Protein AF-A0A444X3Y5-F1 (afdb_monomer)

Structure (mmCIF, N/CA/C/O backbone):
data_AF-A0A444X3Y5-F1
#
_entry.id   AF-A0A444X3Y5-F1
#
loop_
_atom_site.group_PDB
_atom_site.id
_atom_site.type_symbol
_atom_site.label_atom_id
_atom_site.label_alt_id
_atom_site.label_comp_id
_atom_site.label_asym_id
_atom_site.label_entity_id
_atom_site.label_seq_id
_atom_site.pdbx_PDB_ins_code
_atom_site.Cartn_x
_atom_site.Cartn_y
_atom_site.Cartn_z
_atom_site.occupancy
_atom_site.B_iso_or_equiv
_atom_site.auth_seq_id
_atom_site.auth_comp_id
_atom_site.auth_asym_id
_atom_site.auth_atom_id
_atom_site.pdbx_PDB_model_num
ATOM 1 N N . MET A 1 1 ? -13.997 6.143 19.108 1.00 57.97 1 MET A N 1
ATOM 2 C CA . MET A 1 1 ? -15.342 5.630 19.484 1.00 57.97 1 MET A CA 1
ATOM 3 C C . MET A 1 1 ? -16.258 6.824 19.796 1.00 57.97 1 MET A C 1
ATOM 5 O O . MET A 1 1 ? -15.722 7.850 20.175 1.00 57.97 1 MET A O 1
ATOM 9 N N . PHE A 1 2 ? -17.589 6.765 19.622 1.00 47.97 2 PHE A N 1
ATOM 10 C CA . PHE A 1 2 ? -18.488 7.881 20.003 1.00 47.97 2 PHE A CA 1
ATOM 11 C C . PHE A 1 2 ? -19.449 7.438 21.110 1.00 47.97 2 PHE A C 1
ATOM 13 O O . PHE A 1 2 ? -20.223 6.502 20.913 1.00 47.97 2 PHE A O 1
ATOM 20 N N . ILE A 1 3 ? -19.387 8.101 22.267 1.00 56.41 3 ILE A N 1
ATOM 21 C CA . ILE A 1 3 ? -20.275 7.846 23.404 1.00 56.41 3 ILE A CA 1
ATOM 22 C C . ILE A 1 3 ? -21.380 8.900 23.382 1.00 56.41 3 ILE A C 1
ATOM 24 O O . ILE A 1 3 ? -21.115 10.090 23.527 1.00 56.41 3 ILE A O 1
ATOM 28 N N . ALA A 1 4 ? -22.622 8.456 23.192 1.00 53.09 4 ALA A N 1
ATOM 29 C CA . ALA A 1 4 ? -23.794 9.320 23.215 1.00 53.09 4 ALA A CA 1
ATOM 30 C C . ALA A 1 4 ? -24.654 8.999 24.440 1.00 53.09 4 ALA A C 1
ATOM 32 O O . ALA A 1 4 ? -25.247 7.920 24.535 1.00 53.09 4 ALA A O 1
ATOM 33 N N . THR A 1 5 ? -24.763 9.943 25.370 1.00 56.09 5 THR A N 1
ATOM 34 C CA . THR A 1 5 ? -25.729 9.865 26.467 1.00 56.09 5 THR A CA 1
ATOM 35 C C . THR A 1 5 ? -27.124 10.207 25.937 1.00 56.09 5 THR A C 1
ATOM 37 O O . THR A 1 5 ? -27.347 11.230 25.289 1.00 56.09 5 THR A O 1
ATOM 40 N N . ARG A 1 6 ? -28.110 9.327 26.175 1.00 52.22 6 ARG A N 1
ATOM 41 C CA . ARG A 1 6 ? -29.511 9.620 25.832 1.00 52.22 6 ARG A CA 1
ATOM 42 C C . ARG A 1 6 ? -30.018 10.706 26.771 1.00 52.22 6 ARG A C 1
ATOM 44 O O . ARG A 1 6 ? -30.311 10.426 27.931 1.00 52.22 6 ARG A O 1
ATOM 51 N N . THR A 1 7 ? -30.218 11.913 26.258 1.00 57.09 7 THR A N 1
ATOM 52 C CA . THR A 1 7 ? -31.024 12.904 26.968 1.00 57.09 7 THR A CA 1
ATOM 53 C C . THR A 1 7 ? -32.469 12.400 26.996 1.00 57.09 7 THR A C 1
ATOM 55 O O . THR A 1 7 ? -33.077 12.032 25.985 1.00 57.09 7 THR A O 1
ATOM 58 N N . SER A 1 8 ? -33.010 12.239 28.197 1.00 56.38 8 SER A N 1
ATOM 59 C CA . SER A 1 8 ? -34.371 11.749 28.384 1.00 56.38 8 SER A CA 1
ATOM 60 C C . SER A 1 8 ? -35.375 12.768 27.815 1.00 56.38 8 SER A C 1
ATOM 62 O O . SER A 1 8 ? -35.235 13.970 28.019 1.00 56.38 8 SER A O 1
ATOM 64 N N . ARG A 1 9 ? -36.434 12.299 27.129 1.00 59.66 9 ARG A N 1
ATOM 65 C CA . ARG A 1 9 ? -37.494 13.163 26.551 1.00 59.66 9 ARG A CA 1
ATOM 66 C C . ARG A 1 9 ? -38.199 14.019 27.616 1.00 59.66 9 ARG A C 1
ATOM 68 O O . ARG A 1 9 ? -38.721 15.086 27.311 1.00 59.66 9 ARG A O 1
ATOM 75 N N . LYS A 1 10 ? -38.208 13.554 28.871 1.00 63.06 10 LYS A N 1
ATOM 76 C CA . LYS A 1 10 ? -38.477 14.388 30.047 1.00 63.06 10 LYS A CA 1
ATOM 77 C C . LYS A 1 10 ? -37.139 14.971 30.481 1.00 63.06 10 LYS A C 1
ATOM 79 O O . LYS A 1 10 ? -36.276 14.170 30.811 1.00 63.06 10 LYS A O 1
ATOM 84 N N . ARG A 1 11 ? -36.975 16.298 30.470 1.00 58.62 11 ARG A N 1
ATOM 85 C CA . ARG A 1 11 ? -35.777 17.044 30.910 1.00 58.62 11 ARG A CA 1
ATOM 86 C C . ARG A 1 11 ? -35.293 16.604 32.304 1.00 58.62 11 ARG A C 1
ATOM 88 O O . ARG A 1 11 ? -35.578 17.259 33.297 1.00 58.62 11 ARG A O 1
ATOM 95 N N . LYS A 1 12 ? -34.639 15.455 32.385 1.00 65.62 12 LYS A N 1
ATOM 96 C CA . LYS A 1 12 ? -33.879 15.009 33.538 1.00 65.62 12 LYS A CA 1
ATOM 97 C C . LYS A 1 12 ? -32.450 15.366 33.201 1.00 65.62 12 LYS A C 1
ATOM 99 O O . LYS A 1 12 ? -31.976 14.989 32.127 1.00 65.62 12 LYS A O 1
ATOM 104 N N . GLU A 1 13 ? -31.859 16.161 34.074 1.00 66.19 13 GLU A N 1
ATOM 105 C CA . GLU A 1 13 ? -30.441 16.473 34.042 1.00 66.19 13 GLU A CA 1
ATOM 106 C C . GLU A 1 13 ? -29.662 15.156 34.009 1.00 66.19 13 GLU A C 1
ATOM 108 O O . GLU A 1 13 ? -30.068 14.167 34.633 1.00 66.19 13 GLU A O 1
ATOM 113 N N . VAL A 1 14 ? -28.646 15.104 33.150 1.00 66.81 14 VAL A N 1
ATOM 114 C CA . VAL A 1 14 ? -27.738 13.961 33.116 1.00 66.81 14 VAL A CA 1
ATOM 115 C C . VAL A 1 14 ? -26.979 13.987 34.434 1.00 66.81 14 VAL A C 1
ATOM 117 O O . VAL A 1 14 ? -26.601 15.050 34.907 1.00 66.81 14 VAL A O 1
ATOM 120 N N . ASP A 1 15 ? -26.831 12.820 35.041 1.00 71.75 15 ASP A N 1
ATOM 121 C CA . ASP A 1 15 ? -26.081 12.666 36.277 1.00 71.75 15 ASP A CA 1
AT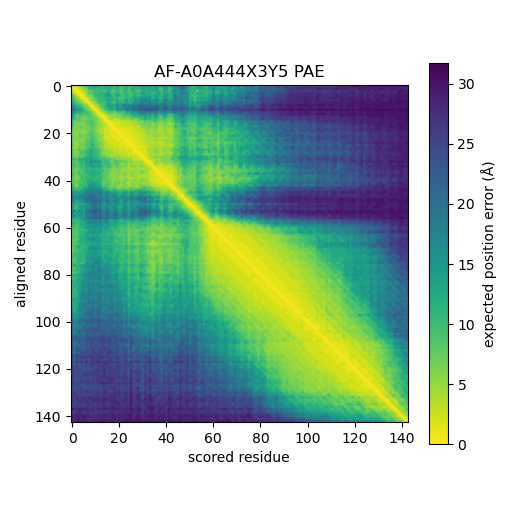OM 122 C C . ASP A 1 15 ? -24.628 13.145 36.086 1.00 71.75 15 ASP A C 1
ATOM 124 O O . ASP A 1 15 ? -23.970 12.751 35.119 1.00 71.75 15 ASP A O 1
ATOM 128 N N . GLU A 1 16 ? -24.154 14.024 36.975 1.00 76.19 16 GLU A N 1
ATOM 129 C CA . GLU A 1 16 ? -22.845 14.687 36.863 1.00 76.19 16 GLU A CA 1
ATOM 130 C C . GLU A 1 16 ? -21.691 13.673 36.850 1.00 76.19 16 GLU A C 1
ATOM 132 O O . GLU A 1 16 ? -20.738 13.838 36.085 1.00 76.19 16 GLU A O 1
ATOM 137 N N . GLU A 1 17 ? -21.802 12.582 37.620 1.00 72.06 17 GLU A N 1
ATOM 138 C CA . GLU A 1 17 ? -20.822 11.482 37.636 1.00 72.06 17 GLU A CA 1
ATOM 139 C C . GLU A 1 17 ? -20.770 10.763 36.280 1.00 72.06 17 GLU A C 1
ATOM 141 O O . GLU A 1 17 ? -19.709 10.403 35.769 1.00 72.06 17 GLU A O 1
ATOM 146 N N . THR A 1 18 ? -21.929 10.585 35.646 1.00 70.31 18 THR A N 1
ATOM 147 C CA . THR A 1 18 ? -22.014 9.987 34.310 1.00 70.31 18 THR A CA 1
ATOM 148 C C . THR A 1 18 ? -21.423 10.909 33.243 1.00 70.31 18 THR A C 1
ATOM 150 O O . THR A 1 18 ? -20.828 10.432 32.279 1.00 70.31 18 THR A O 1
ATOM 153 N N . GLN A 1 19 ? -21.591 12.224 33.384 1.00 75.31 19 GLN A N 1
ATOM 154 C CA . GLN A 1 19 ? -21.065 13.193 32.426 1.00 75.31 19 GLN A CA 1
ATOM 155 C C . GLN A 1 19 ? -19.539 13.325 32.526 1.00 75.31 19 GLN A C 1
ATOM 157 O O . GLN A 1 19 ? -18.861 13.260 31.501 1.00 75.31 19 GLN A O 1
ATOM 162 N N . THR A 1 20 ? -19.005 13.401 33.745 1.00 77.94 20 THR A N 1
ATOM 163 C CA . THR A 1 20 ? -17.554 13.415 34.001 1.00 77.94 20 THR A CA 1
ATOM 164 C C . THR A 1 20 ? -16.872 12.149 33.487 1.00 77.94 20 THR A C 1
ATOM 166 O O . THR A 1 20 ? -15.900 12.248 32.746 1.00 77.94 20 THR A O 1
ATOM 169 N N . ALA A 1 21 ? -17.441 10.962 33.725 1.00 74.38 21 ALA A N 1
ATOM 170 C CA . ALA A 1 21 ? -16.881 9.713 33.199 1.00 74.38 21 ALA A CA 1
ATOM 171 C C . ALA A 1 21 ? -16.817 9.661 31.656 1.00 74.38 21 ALA A C 1
ATOM 173 O O . ALA A 1 21 ? -15.936 9.014 31.088 1.00 74.38 21 ALA A O 1
ATOM 174 N N . VAL A 1 22 ? -17.745 10.324 30.954 1.00 76.12 22 VAL A N 1
ATOM 175 C CA . VAL A 1 22 ? -17.728 10.408 29.483 1.00 76.12 22 VAL A CA 1
ATOM 176 C C . VAL A 1 22 ? -16.667 11.390 28.990 1.00 76.12 22 VAL A C 1
ATOM 178 O O . VAL A 1 22 ? -16.000 11.102 27.995 1.00 76.12 22 VAL A O 1
ATOM 181 N N . GLU A 1 23 ? -16.514 12.531 29.661 1.00 80.56 23 GLU A N 1
ATOM 182 C CA . GLU A 1 23 ? -15.486 13.528 29.344 1.00 80.56 23 GLU A CA 1
ATOM 183 C C . GLU A 1 23 ? -14.077 12.959 29.573 1.00 80.56 23 GLU A C 1
ATOM 185 O O . GLU A 1 23 ? -13.237 13.034 28.673 1.00 80.56 23 GLU A O 1
ATOM 190 N N . ASP A 1 24 ? -13.859 12.278 30.700 1.00 80.62 24 ASP A N 1
ATOM 191 C CA . ASP A 1 24 ? -12.596 11.606 31.022 1.00 80.62 24 ASP A CA 1
ATOM 192 C C . ASP A 1 24 ? -12.258 10.521 29.988 1.00 80.62 24 ASP A C 1
ATOM 194 O O . ASP A 1 24 ? -11.134 10.459 29.486 1.00 80.62 24 ASP A O 1
ATOM 198 N N . PHE A 1 25 ? -13.245 9.717 29.573 1.00 78.00 25 PHE A N 1
ATOM 199 C CA . PHE A 1 25 ? -13.048 8.699 28.536 1.00 78.00 25 PHE A CA 1
ATOM 200 C C . PHE A 1 25 ? -12.588 9.308 27.200 1.00 78.00 25 PHE A C 1
ATOM 202 O O . PHE A 1 25 ? -11.701 8.775 26.528 1.00 78.00 25 PHE A O 1
ATOM 209 N N . GLN A 1 26 ? -13.197 10.424 26.786 1.00 78.81 26 GLN A N 1
ATOM 210 C CA . GLN A 1 26 ? -12.829 11.117 25.548 1.00 78.81 26 GLN A CA 1
ATOM 211 C C . GLN A 1 26 ? -11.431 11.734 25.636 1.00 78.81 26 GLN A C 1
ATOM 213 O O . GLN A 1 26 ? -10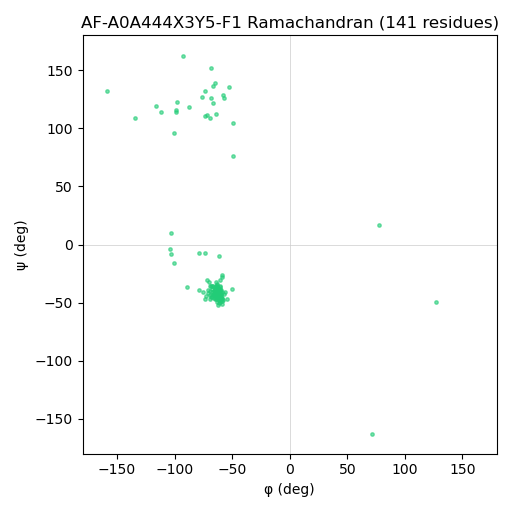.682 11.690 24.657 1.00 78.81 26 GLN A O 1
ATOM 218 N N . HIS A 1 27 ? -11.066 12.273 26.800 1.00 81.50 27 HIS A N 1
ATOM 219 C CA . HIS A 1 27 ? -9.739 12.821 27.047 1.00 81.50 27 HIS A CA 1
ATOM 220 C C . HIS A 1 27 ? -8.652 11.738 26.962 1.00 81.50 27 HIS A C 1
ATOM 222 O O . HIS A 1 27 ? -7.664 11.916 26.251 1.00 81.50 27 HIS A O 1
ATOM 228 N N . CYS A 1 28 ? -8.857 10.584 27.597 1.00 76.81 28 CYS A N 1
ATOM 229 C CA . CYS A 1 28 ? -7.934 9.450 27.524 1.00 76.81 28 CYS A CA 1
ATOM 230 C C . CYS A 1 28 ? -7.785 8.895 26.093 1.00 76.81 28 CYS A C 1
ATOM 232 O O . CYS A 1 28 ? -6.674 8.601 25.650 1.00 76.81 28 CYS A O 1
ATOM 234 N N . GLN A 1 29 ? -8.876 8.836 25.316 1.00 72.75 29 GLN A N 1
ATOM 235 C CA . GLN A 1 29 ? -8.813 8.460 23.896 1.00 72.75 29 GLN A CA 1
ATOM 236 C C . GLN A 1 29 ? -7.993 9.468 23.070 1.00 72.75 29 GLN A C 1
ATOM 238 O O . GLN A 1 29 ? -7.262 9.070 22.163 1.00 72.75 29 GLN A O 1
ATOM 243 N N . ALA A 1 30 ? -8.080 10.764 23.382 1.00 75.00 30 ALA A N 1
ATOM 244 C CA . ALA A 1 30 ? -7.269 11.797 22.737 1.00 75.00 30 ALA A CA 1
ATOM 245 C C . ALA A 1 30 ? -5.789 11.746 23.161 1.00 75.00 30 ALA A C 1
ATOM 247 O O . ALA A 1 30 ? -4.914 12.066 22.356 1.00 75.00 30 ALA A O 1
ATOM 248 N N . ALA A 1 31 ? -5.505 11.311 24.390 1.00 77.38 31 ALA A N 1
ATOM 249 C CA . ALA A 1 31 ? -4.153 11.111 24.914 1.00 77.38 31 ALA A CA 1
ATOM 250 C C . ALA A 1 31 ? -3.448 9.864 24.342 1.00 77.38 31 ALA A C 1
ATOM 252 O O . ALA A 1 31 ? -2.251 9.683 24.562 1.00 77.38 31 ALA A O 1
ATOM 253 N N . GLY A 1 32 ? -4.159 9.025 23.579 1.00 72.06 32 GLY A N 1
ATOM 254 C CA . GLY A 1 32 ? -3.613 7.803 22.986 1.00 72.06 32 GLY A CA 1
ATOM 255 C C . GLY A 1 32 ? -3.471 6.647 23.978 1.00 72.06 32 GLY A C 1
ATOM 256 O O . GLY A 1 32 ? -2.747 5.692 23.698 1.00 72.06 32 GLY A O 1
ATOM 257 N N . GLU A 1 33 ? -4.144 6.727 25.126 1.00 75.62 33 GLU A N 1
ATOM 258 C CA . GLU A 1 33 ? -4.209 5.636 26.096 1.00 75.62 33 GLU A CA 1
ATOM 259 C C . GLU A 1 33 ? -5.023 4.462 25.532 1.00 75.62 33 GLU A C 1
ATOM 261 O O . GLU A 1 33 ? -5.902 4.636 24.680 1.00 75.62 33 GLU A O 1
ATOM 266 N N . THR A 1 34 ? -4.720 3.237 25.977 1.00 75.12 34 THR A N 1
ATOM 267 C CA . THR A 1 34 ? -5.401 2.053 25.446 1.00 75.12 34 THR A CA 1
ATOM 268 C C . THR A 1 34 ? -6.865 2.040 25.885 1.00 75.12 34 THR A C 1
ATOM 270 O O . THR A 1 34 ? -7.185 2.120 27.071 1.00 75.12 34 THR A O 1
ATOM 273 N N . GLU A 1 35 ? -7.780 1.933 24.916 1.00 74.06 35 GLU A N 1
ATOM 274 C CA . GLU A 1 35 ? -9.221 2.047 25.180 1.00 74.06 35 GLU A CA 1
ATOM 275 C C . GLU A 1 35 ? -9.720 0.995 26.187 1.00 74.06 35 GLU A C 1
ATOM 277 O O . GLU A 1 35 ? -10.673 1.259 26.912 1.00 74.06 35 GLU A O 1
ATOM 282 N N . GLU A 1 36 ? -9.067 -0.172 26.272 1.00 73.19 36 GLU A N 1
ATOM 283 C CA . GLU A 1 36 ? -9.386 -1.213 27.258 1.00 73.19 36 GLU A CA 1
ATOM 284 C C . GLU A 1 36 ? -9.035 -0.816 28.696 1.00 73.19 36 GLU A C 1
ATOM 286 O O . GLU A 1 36 ? -9.858 -1.019 29.588 1.00 73.19 36 GLU A O 1
ATOM 291 N N . GLU A 1 37 ? -7.841 -0.268 28.941 1.00 76.25 37 GLU A N 1
ATOM 292 C CA . GLU A 1 37 ? -7.409 0.125 30.291 1.00 76.25 37 GLU A CA 1
ATOM 293 C C . GLU A 1 37 ? -8.243 1.293 30.808 1.00 76.25 37 GLU A C 1
ATOM 295 O O . GLU A 1 37 ? -8.688 1.285 31.954 1.00 76.25 37 GLU A O 1
ATOM 300 N N . VAL A 1 38 ? -8.528 2.256 29.933 1.00 77.25 38 VAL A N 1
ATOM 301 C CA . VAL A 1 38 ? -9.379 3.416 30.221 1.00 77.25 38 VAL A CA 1
ATOM 302 C C . VAL A 1 38 ? -10.810 2.971 30.525 1.00 77.25 38 VAL A C 1
ATOM 304 O O . VAL A 1 38 ? -11.430 3.439 31.480 1.00 77.25 38 VAL A O 1
ATOM 307 N N . PHE A 1 39 ? -11.338 2.026 29.742 1.00 73.44 39 PHE A N 1
ATOM 308 C CA . PHE A 1 39 ? -12.664 1.463 29.970 1.00 73.44 39 PHE A CA 1
ATOM 309 C C . PHE A 1 39 ? -12.740 0.710 31.304 1.00 73.44 39 PHE A C 1
ATOM 311 O O . PHE A 1 39 ? -13.688 0.898 32.065 1.00 73.44 39 PHE A O 1
ATOM 318 N N . GLU A 1 40 ? -11.735 -0.105 31.623 1.00 75.75 40 GLU A N 1
ATOM 319 C CA . GLU A 1 40 ? -11.676 -0.855 32.879 1.00 75.75 40 GLU A CA 1
ATOM 320 C C . GLU A 1 40 ? -11.438 0.061 34.094 1.00 75.75 40 GLU A C 1
ATOM 322 O O . GLU A 1 40 ? -11.986 -0.200 35.164 1.00 75.75 40 GLU A O 1
ATOM 327 N N . ALA A 1 41 ? -10.706 1.167 33.945 1.00 76.94 41 ALA A N 1
ATOM 328 C CA . ALA A 1 41 ? -10.520 2.166 34.998 1.00 76.94 41 ALA A CA 1
ATOM 329 C C . ALA A 1 41 ? -11.810 2.947 35.303 1.00 76.94 41 ALA A C 1
ATOM 331 O O . ALA A 1 41 ? -12.152 3.133 36.472 1.00 76.94 41 ALA A O 1
ATOM 332 N N . LEU A 1 42 ? -12.548 3.368 34.270 1.00 73.25 42 LEU A N 1
ATOM 333 C CA . LEU A 1 42 ? -13.761 4.182 34.421 1.00 73.25 42 LEU A CA 1
ATOM 334 C C . LEU A 1 42 ? -14.989 3.360 34.821 1.00 73.25 42 LEU A C 1
ATOM 336 O O . LEU A 1 42 ? -15.797 3.795 35.642 1.00 73.25 42 LEU A O 1
ATOM 340 N N . PHE A 1 43 ? -15.141 2.158 34.264 1.00 69.50 43 PHE A N 1
ATOM 341 C CA . PHE A 1 43 ? -16.316 1.314 34.502 1.00 69.50 43 PHE A CA 1
ATOM 342 C C . PHE A 1 43 ? -16.053 0.159 35.477 1.00 69.50 43 PHE A C 1
ATOM 344 O O . PHE A 1 43 ? -17.004 -0.490 35.932 1.00 69.50 43 PHE A O 1
ATOM 351 N N . GLY A 1 44 ? -14.793 -0.068 35.859 1.00 72.81 44 GLY A N 1
ATOM 352 C CA . GLY A 1 44 ? -14.371 -1.228 36.636 1.00 72.81 44 GLY A CA 1
ATOM 353 C C . GLY A 1 44 ? -14.406 -2.514 35.806 1.00 72.81 44 GLY A C 1
ATOM 354 O O . GLY A 1 44 ? -14.515 -2.501 34.580 1.00 72.81 44 GLY A O 1
ATOM 355 N N . LYS A 1 45 ? -14.390 -3.665 36.492 1.00 69.19 45 LYS A N 1
ATOM 356 C CA . LYS A 1 45 ? -14.714 -4.948 35.849 1.00 69.19 45 LYS A CA 1
ATOM 357 C C . LYS A 1 45 ? -16.110 -4.856 35.236 1.00 69.19 45 LYS A C 1
ATOM 359 O O . LYS A 1 45 ? -17.058 -4.532 35.950 1.00 69.19 45 LYS A O 1
ATOM 364 N N . GLU A 1 46 ? -16.218 -5.169 33.948 1.00 59.22 46 GLU A N 1
ATOM 365 C CA . GLU A 1 46 ? -17.451 -5.086 33.163 1.00 59.22 46 GLU A CA 1
ATOM 366 C C . GLU A 1 46 ? -18.619 -5.784 33.892 1.00 59.22 46 GLU A C 1
ATOM 368 O O . GLU A 1 46 ? -18.694 -7.010 33.982 1.00 59.22 46 GLU A O 1
ATOM 373 N N . GLN A 1 47 ? -19.520 -4.984 34.473 1.00 59.12 47 GLN A N 1
ATOM 374 C CA . GLN A 1 47 ? -20.736 -5.451 35.137 1.00 59.12 47 GLN A CA 1
ATOM 375 C C . GLN A 1 47 ? -21.902 -5.294 34.150 1.00 59.12 47 GLN A C 1
ATOM 377 O O . GLN A 1 47 ? -22.284 -4.156 33.857 1.00 59.12 47 GLN A O 1
ATOM 382 N N . PRO A 1 48 ? -22.534 -6.388 33.679 1.00 55.97 48 PRO A N 1
ATOM 383 C CA . PRO A 1 48 ? -23.543 -6.346 32.611 1.00 55.97 48 PRO A CA 1
ATOM 384 C C . PRO A 1 48 ? -24.800 -5.517 32.944 1.00 55.97 48 PRO A C 1
ATOM 386 O O . PRO A 1 48 ? -25.626 -5.257 32.068 1.00 55.97 48 PRO A O 1
ATOM 389 N N . GLY A 1 49 ? -24.965 -5.092 34.202 1.00 51.75 49 GLY A N 1
ATOM 390 C CA . GLY A 1 49 ? -26.082 -4.269 34.664 1.00 51.75 49 GLY A CA 1
ATOM 391 C C . GLY A 1 49 ? -25.797 -2.772 34.831 1.00 51.75 49 GLY A C 1
ATOM 392 O O . GLY A 1 49 ? -26.760 -2.016 34.945 1.00 51.75 49 GLY A O 1
ATOM 393 N N . ARG A 1 50 ? -24.531 -2.321 34.869 1.00 55.72 50 ARG A N 1
ATOM 394 C CA . ARG A 1 50 ? -24.211 -0.948 35.316 1.00 55.72 50 ARG A CA 1
ATOM 395 C C . ARG A 1 50 ? -24.216 0.080 34.186 1.00 55.72 50 ARG A C 1
ATOM 397 O O . ARG A 1 50 ? -24.687 1.192 34.396 1.00 55.72 50 ARG A O 1
ATOM 404 N N . VAL A 1 51 ? -23.771 -0.291 32.985 1.00 52.97 51 VAL A N 1
ATOM 405 C CA . VAL A 1 51 ? -23.734 0.620 31.832 1.00 52.97 51 VAL A CA 1
ATOM 406 C C . VAL A 1 51 ? -24.286 -0.080 30.598 1.00 52.97 51 VAL A C 1
ATOM 408 O O . VAL A 1 51 ? -23.676 -0.980 30.032 1.00 52.97 51 VAL A O 1
ATOM 411 N N . ARG A 1 52 ? -25.481 0.338 30.172 1.00 54.28 52 ARG A N 1
ATOM 412 C CA . ARG A 1 52 ? -26.090 -0.077 28.904 1.00 54.28 52 ARG A CA 1
ATOM 413 C C . ARG A 1 52 ? -25.886 1.026 27.870 1.00 54.28 52 ARG A C 1
ATOM 415 O O . ARG A 1 52 ? -26.681 1.962 27.796 1.00 54.28 52 ARG A O 1
ATOM 422 N N . LEU A 1 53 ? -24.842 0.894 27.057 1.00 57.75 53 LEU A N 1
ATOM 423 C CA . LEU A 1 53 ? -24.682 1.681 25.834 1.00 57.75 53 LEU A CA 1
ATOM 424 C C . LEU A 1 53 ? -25.715 1.171 24.812 1.00 57.75 53 LEU A C 1
ATOM 426 O O . LEU A 1 53 ? -25.672 0.018 24.384 1.00 57.75 53 LEU A O 1
ATOM 430 N N . TYR A 1 54 ? -26.723 1.982 24.486 1.00 51.88 54 TYR A N 1
ATOM 431 C CA . TYR A 1 54 ? -27.792 1.569 23.568 1.00 51.88 54 TYR A CA 1
ATOM 432 C C . TYR A 1 54 ? -27.286 1.527 22.115 1.00 51.88 54 TYR A C 1
ATOM 434 O O . TYR A 1 54 ? -26.700 2.493 21.638 1.00 51.88 54 TYR A O 1
ATOM 442 N N . GLY A 1 55 ? -27.576 0.431 21.400 1.00 60.19 55 GLY A N 1
ATOM 443 C CA . GLY A 1 55 ? -27.278 0.245 19.969 1.00 60.19 55 GLY A CA 1
ATOM 444 C C . GLY A 1 55 ? -26.503 -1.046 19.688 1.00 60.19 55 GLY A C 1
ATOM 445 O O . GLY A 1 55 ? -26.944 -1.845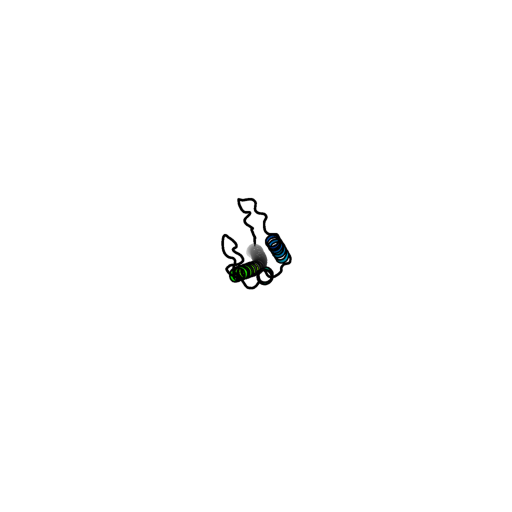 18.867 1.00 60.19 55 GLY A O 1
ATOM 446 N N . ARG A 1 56 ? -25.420 -1.277 20.441 1.00 56.50 56 ARG A N 1
ATOM 447 C CA . ARG A 1 56 ? -24.655 -2.527 20.629 1.00 56.50 56 ARG A CA 1
ATOM 448 C C . ARG A 1 56 ? -23.893 -2.374 21.952 1.00 56.50 56 ARG A C 1
ATOM 450 O O . ARG A 1 56 ? -23.296 -1.325 22.172 1.00 56.50 56 ARG A O 1
ATOM 457 N N . SER A 1 57 ? -23.938 -3.368 22.837 1.00 60.00 57 SER A N 1
ATOM 458 C CA . SER A 1 57 ? -23.068 -3.390 24.018 1.00 60.00 57 SER A CA 1
ATOM 459 C C . SER A 1 57 ? -21.625 -3.496 23.534 1.00 60.00 57 SER A C 1
ATOM 461 O O . SER A 1 57 ? -21.286 -4.517 22.945 1.00 60.00 57 SER A O 1
ATOM 463 N N . MET A 1 58 ? -20.821 -2.449 23.726 1.00 63.28 58 MET A N 1
ATOM 464 C CA . MET A 1 58 ? -19.378 -2.526 23.497 1.00 63.28 58 MET A CA 1
ATOM 465 C C . MET A 1 58 ? -18.783 -3.323 24.649 1.00 63.28 58 MET A C 1
ATOM 467 O O . MET A 1 58 ? -18.816 -2.880 25.795 1.00 63.28 58 MET A O 1
ATOM 471 N N . THR A 1 59 ? -18.319 -4.518 24.329 1.00 69.75 59 THR A N 1
ATOM 472 C CA . THR A 1 59 ? -17.622 -5.415 25.248 1.00 69.75 59 THR A CA 1
ATOM 473 C C . THR A 1 59 ? -16.120 -5.181 25.150 1.00 69.75 59 THR A C 1
ATOM 475 O O . THR A 1 59 ? -15.636 -4.660 24.139 1.00 69.75 59 THR A O 1
ATOM 478 N N . LYS A 1 60 ? -15.344 -5.629 26.143 1.00 73.06 60 LYS A N 1
ATOM 479 C CA . LYS A 1 60 ? -13.869 -5.612 26.052 1.00 73.06 60 LYS A CA 1
ATOM 480 C C . LYS A 1 60 ? -13.357 -6.235 24.740 1.00 73.06 60 LYS A C 1
ATOM 482 O O . LYS A 1 60 ? -12.460 -5.704 24.095 1.00 73.06 60 LYS A O 1
ATOM 487 N N . THR A 1 61 ? -14.006 -7.303 24.272 1.00 76.19 61 THR A N 1
ATOM 488 C CA . THR A 1 61 ? -13.674 -7.945 22.991 1.00 76.19 61 THR A CA 1
ATOM 489 C C . THR A 1 61 ? -13.895 -7.054 21.770 1.00 76.19 61 THR A C 1
ATOM 491 O O . THR A 1 61 ? -13.139 -7.163 20.810 1.00 76.19 61 THR A O 1
ATOM 494 N N . ASP A 1 62 ? -14.879 -6.154 21.788 1.00 77.50 62 ASP A N 1
ATOM 495 C CA . ASP A 1 62 ? -15.103 -5.225 20.675 1.00 77.50 62 ASP A CA 1
ATOM 496 C C . ASP A 1 62 ? -13.976 -4.191 20.578 1.00 77.50 62 ASP A C 1
ATOM 498 O O . ASP A 1 62 ? -13.507 -3.897 19.478 1.00 77.50 62 ASP A O 1
ATOM 502 N N . LEU A 1 63 ? -13.489 -3.692 21.721 1.00 77.69 63 LEU A N 1
ATOM 503 C CA . LEU A 1 63 ? -12.338 -2.783 21.780 1.00 77.69 63 LEU A CA 1
ATOM 504 C C . LEU A 1 63 ? -11.078 -3.460 21.231 1.00 77.69 63 LEU A C 1
ATOM 506 O O . LEU A 1 63 ? -10.388 -2.893 20.380 1.00 77.69 63 LEU A O 1
ATOM 510 N N . LYS A 1 64 ? -10.837 -4.713 21.630 1.00 83.06 64 LYS A N 1
ATOM 511 C CA . LYS A 1 64 ? -9.735 -5.519 21.099 1.00 83.06 64 LYS A CA 1
ATOM 512 C C . LYS A 1 64 ? -9.823 -5.709 19.585 1.00 83.06 64 LYS A C 1
ATOM 514 O O . LYS A 1 64 ? -8.841 -5.484 18.883 1.00 83.06 64 LYS A O 1
ATOM 519 N N . ASN A 1 65 ? -11.006 -6.051 19.072 1.00 85.69 65 ASN A N 1
ATOM 520 C CA . ASN A 1 65 ? -11.235 -6.207 17.634 1.00 85.69 65 ASN A CA 1
ATOM 521 C C . ASN A 1 65 ? -10.970 -4.895 16.878 1.00 85.69 65 ASN A C 1
ATOM 523 O O . ASN A 1 65 ? -10.415 -4.906 15.782 1.00 85.69 65 ASN A O 1
ATOM 527 N N . HIS A 1 66 ? -11.350 -3.747 17.444 1.00 83.69 66 HIS A N 1
ATOM 528 C CA . HIS A 1 66 ? -11.073 -2.445 16.839 1.00 83.69 66 HIS A CA 1
ATOM 529 C C . HIS A 1 66 ? -9.578 -2.118 16.786 1.00 83.69 66 HIS A C 1
ATOM 531 O O . HI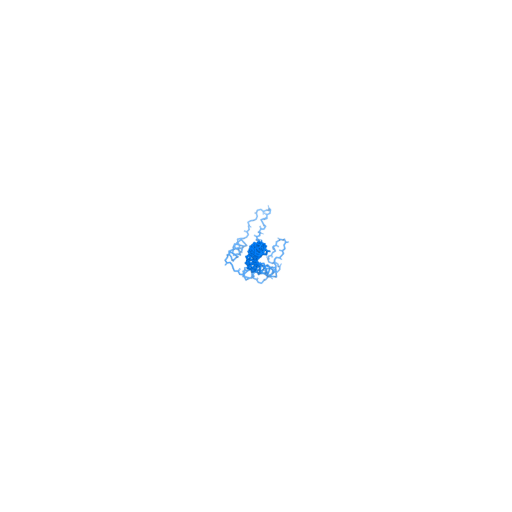S A 1 66 ? -9.114 -1.614 15.759 1.00 83.69 66 HIS A O 1
ATOM 537 N N . ALA A 1 67 ? -8.832 -2.423 17.850 1.00 85.56 67 ALA A N 1
ATOM 538 C CA . ALA A 1 67 ? -7.380 -2.272 17.873 1.00 85.56 67 ALA A CA 1
ATOM 539 C C . ALA A 1 67 ? -6.711 -3.159 16.809 1.00 85.56 67 ALA A C 1
ATOM 541 O O . ALA A 1 67 ? -5.937 -2.655 15.995 1.00 85.56 67 ALA A O 1
ATOM 542 N N . GLU A 1 68 ? -7.098 -4.435 16.733 1.00 89.69 68 GLU A N 1
ATOM 543 C CA . GLU A 1 68 ? -6.591 -5.391 15.740 1.00 89.69 68 GLU A CA 1
ATOM 544 C C . GLU A 1 68 ? -6.897 -4.941 14.300 1.00 89.69 68 GLU A C 1
ATOM 546 O O . GLU A 1 68 ? -6.020 -4.936 13.437 1.00 89.69 68 GLU A O 1
ATOM 551 N N . ILE A 1 69 ? -8.113 -4.449 14.032 1.00 91.50 69 ILE A N 1
ATOM 552 C CA . ILE A 1 69 ? -8.480 -3.888 12.719 1.00 91.50 69 ILE A CA 1
ATOM 553 C C . ILE A 1 69 ? -7.590 -2.694 12.351 1.00 91.50 69 ILE A C 1
ATOM 555 O O . ILE A 1 69 ? -7.244 -2.519 11.179 1.00 91.50 69 ILE A O 1
ATOM 559 N N . ASN A 1 70 ? -7.257 -1.834 13.312 1.00 90.38 70 ASN A N 1
ATOM 560 C CA . ASN A 1 70 ? -6.404 -0.675 13.057 1.00 90.38 70 ASN A CA 1
ATOM 561 C C . ASN A 1 70 ? -4.955 -1.085 12.791 1.00 90.38 70 ASN A C 1
ATOM 563 O O . ASN A 1 70 ? -4.335 -0.527 11.886 1.00 90.38 70 ASN A O 1
ATOM 567 N N . GLU A 1 71 ? -4.446 -2.078 13.514 1.00 93.19 71 GLU A N 1
ATOM 568 C CA . GLU A 1 71 ? -3.125 -2.648 13.268 1.00 93.19 71 GLU A CA 1
ATOM 569 C C . GLU A 1 71 ? -3.038 -3.252 11.862 1.00 93.19 71 GLU A C 1
ATOM 571 O O . GLU A 1 71 ? -2.171 -2.856 11.084 1.00 93.19 71 GLU A O 1
ATOM 576 N N . ILE A 1 72 ? -4.008 -4.089 11.474 1.00 95.81 72 ILE A N 1
ATOM 577 C CA . ILE A 1 72 ? -4.089 -4.672 10.125 1.00 95.81 72 ILE A CA 1
ATOM 578 C C . ILE A 1 72 ? -4.140 -3.574 9.053 1.00 95.81 72 ILE A C 1
ATOM 580 O O . ILE A 1 72 ? -3.466 -3.658 8.026 1.00 95.81 72 ILE A O 1
ATOM 584 N N . LYS A 1 73 ? -4.917 -2.506 9.273 1.00 95.25 73 LYS A N 1
ATOM 585 C CA . LYS A 1 73 ? -4.975 -1.368 8.341 1.00 95.25 73 LYS A CA 1
ATOM 586 C C . LYS A 1 73 ? -3.636 -0.651 8.210 1.00 95.25 73 LYS A C 1
ATOM 588 O O . LYS A 1 73 ? -3.339 -0.154 7.125 1.00 95.25 73 LYS A O 1
ATOM 593 N N . ASN A 1 74 ? -2.872 -0.537 9.291 1.00 94.00 74 ASN A N 1
ATOM 594 C CA . ASN A 1 74 ? -1.568 0.116 9.270 1.00 94.00 74 ASN A CA 1
ATOM 595 C C . ASN A 1 74 ? -0.530 -0.764 8.570 1.00 94.00 74 ASN A C 1
ATOM 597 O O . ASN A 1 74 ? 0.104 -0.282 7.635 1.00 94.00 74 ASN A O 1
ATOM 601 N N . GLN A 1 75 ? -0.464 -2.054 8.908 1.00 95.81 75 GLN A N 1
ATOM 602 C CA . GLN A 1 75 ? 0.386 -3.031 8.218 1.00 95.81 75 GLN A CA 1
ATOM 603 C C . GLN A 1 75 ? 0.102 -3.042 6.711 1.00 95.81 75 GLN A C 1
ATOM 605 O O . GLN A 1 75 ? 1.013 -2.898 5.902 1.00 95.81 75 GLN A O 1
ATOM 610 N N . HIS A 1 76 ? -1.173 -3.079 6.314 1.00 96.38 76 HIS A N 1
ATOM 611 C CA . HIS A 1 76 ? -1.546 -3.041 4.901 1.00 96.38 76 HIS A CA 1
ATOM 612 C C . HIS A 1 76 ? -1.082 -1.759 4.189 1.00 96.38 76 HIS A C 1
ATOM 614 O O . HIS A 1 76 ? -0.657 -1.805 3.035 1.00 96.38 76 HIS A O 1
ATOM 620 N N . LYS A 1 77 ? -1.147 -0.594 4.850 1.00 96.00 77 LYS A N 1
ATOM 621 C CA . LYS A 1 77 ? -0.637 0.662 4.272 1.00 96.00 77 LYS A CA 1
ATOM 622 C C . LYS A 1 77 ? 0.876 0.616 4.069 1.00 96.00 77 LYS A C 1
ATOM 624 O O . LYS A 1 77 ? 1.350 1.085 3.037 1.00 96.00 77 LYS A O 1
ATOM 629 N N . GLU A 1 78 ? 1.610 0.072 5.034 1.00 96.50 78 GLU A N 1
ATOM 630 C CA . GLU A 1 78 ? 3.066 -0.074 4.964 1.00 96.50 78 GLU A CA 1
ATOM 631 C C . GLU A 1 78 ? 3.478 -1.046 3.851 1.00 96.50 78 GLU A C 1
ATOM 633 O O . GLU A 1 78 ? 4.319 -0.707 3.018 1.00 96.50 78 GLU A O 1
ATOM 638 N N . GLU A 1 79 ? 2.821 -2.202 3.750 1.00 96.38 79 GLU A N 1
ATOM 639 C CA . GLU A 1 79 ? 3.053 -3.168 2.669 1.00 96.38 79 GLU A CA 1
ATOM 640 C C . GLU A 1 79 ? 2.768 -2.560 1.291 1.00 96.38 79 GLU A C 1
ATOM 642 O O . GLU A 1 79 ? 3.584 -2.667 0.374 1.00 96.38 79 GLU A O 1
ATOM 647 N N . MET A 1 80 ? 1.639 -1.859 1.139 1.00 96.06 80 MET A N 1
ATOM 648 C CA . MET A 1 80 ? 1.281 -1.192 -0.117 1.00 96.06 80 MET A CA 1
ATOM 649 C C . MET A 1 80 ? 2.274 -0.086 -0.492 1.00 96.06 80 MET A C 1
ATOM 651 O O . MET A 1 80 ? 2.552 0.111 -1.676 1.00 96.06 80 MET A O 1
ATOM 655 N N . SER A 1 81 ? 2.819 0.625 0.497 1.00 96.44 81 SER A N 1
ATOM 656 C CA . SER A 1 81 ? 3.905 1.589 0.301 1.00 96.44 81 SER A CA 1
ATOM 657 C C . SER A 1 81 ? 5.164 0.901 -0.229 1.00 96.44 81 SER A C 1
ATOM 659 O O . SER A 1 81 ? 5.678 1.301 -1.271 1.00 96.44 81 SER A O 1
ATOM 661 N N . SER A 1 82 ? 5.614 -0.167 0.434 1.00 96.62 82 SER A N 1
ATOM 662 C CA . SER A 1 82 ? 6.804 -0.929 0.033 1.00 96.62 82 SER A CA 1
ATOM 663 C C . SER A 1 82 ? 6.677 -1.479 -1.389 1.00 96.62 82 SER A C 1
ATOM 665 O O . SER A 1 82 ? 7.559 -1.282 -2.223 1.00 96.62 82 SER A O 1
ATOM 667 N N . LEU A 1 83 ? 5.539 -2.099 -1.713 1.00 97.06 83 LEU A N 1
ATOM 668 C CA . LEU A 1 83 ? 5.277 -2.641 -3.049 1.00 97.06 83 LEU A CA 1
ATOM 669 C C . LEU A 1 83 ? 5.274 -1.560 -4.133 1.00 97.06 83 LEU A C 1
ATOM 671 O O . LEU A 1 83 ? 5.750 -1.788 -5.246 1.00 97.06 83 LEU A O 1
ATOM 675 N N . LYS A 1 84 ? 4.744 -0.372 -3.827 1.00 97.19 84 LYS A N 1
ATOM 676 C CA . LYS A 1 84 ? 4.748 0.758 -4.759 1.00 97.19 84 LYS A CA 1
ATOM 677 C C . LYS A 1 84 ? 6.170 1.250 -5.040 1.00 97.19 84 LYS A C 1
ATOM 679 O O . LYS A 1 84 ? 6.487 1.545 -6.194 1.00 97.19 84 LYS A O 1
ATOM 684 N N . ASP A 1 85 ? 7.018 1.298 -4.019 1.00 96.62 85 ASP A N 1
ATOM 685 C CA . ASP A 1 85 ? 8.420 1.693 -4.158 1.00 96.62 85 ASP A CA 1
ATOM 686 C C . ASP A 1 85 ? 9.221 0.654 -4.959 1.00 96.62 85 ASP A C 1
ATOM 688 O O . ASP A 1 85 ? 9.965 1.008 -5.883 1.00 96.62 85 ASP A O 1
ATOM 692 N N . GLU A 1 86 ? 9.013 -0.638 -4.688 1.00 96.94 86 GLU A N 1
ATOM 693 C CA . GLU A 1 86 ? 9.612 -1.734 -5.457 1.00 96.94 86 GLU A CA 1
ATOM 694 C C . GLU A 1 86 ? 9.196 -1.697 -6.931 1.00 96.94 86 GLU A C 1
ATOM 696 O O . GLU A 1 86 ? 10.044 -1.828 -7.823 1.00 96.94 86 GLU A O 1
ATOM 701 N N . LEU A 1 87 ? 7.908 -1.468 -7.204 1.00 97.25 87 LEU A N 1
ATOM 702 C CA . LEU A 1 87 ? 7.390 -1.327 -8.562 1.00 97.25 87 LEU A CA 1
ATOM 703 C C . LEU A 1 87 ? 8.059 -0.153 -9.285 1.00 97.25 87 LEU A C 1
ATOM 705 O O . LEU A 1 87 ? 8.549 -0.325 -10.403 1.00 97.25 87 LEU A O 1
ATOM 709 N N . GLY A 1 88 ? 8.168 1.007 -8.631 1.00 96.75 88 GLY A N 1
ATOM 710 C CA . GLY A 1 88 ? 8.855 2.173 -9.187 1.00 96.75 88 GLY A CA 1
AT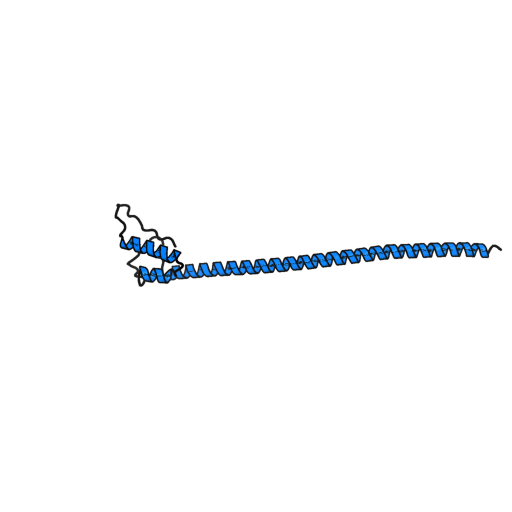OM 711 C C . GLY A 1 88 ? 10.326 1.892 -9.518 1.00 96.75 88 GLY A C 1
ATOM 712 O O . GLY A 1 88 ? 10.824 2.279 -10.581 1.00 96.75 88 GLY A O 1
ATOM 713 N N . HIS A 1 89 ? 11.028 1.153 -8.656 1.00 96.06 89 HIS A N 1
ATOM 714 C CA . HIS A 1 89 ? 12.411 0.751 -8.905 1.00 96.06 89 HIS A CA 1
ATOM 715 C C . HIS A 1 89 ? 12.533 -0.208 -10.100 1.00 96.06 89 HIS A C 1
ATOM 717 O O . HIS A 1 89 ? 13.414 -0.032 -10.952 1.00 96.06 89 HIS A O 1
ATOM 723 N N . MET A 1 90 ? 11.637 -1.193 -10.206 1.00 96.56 90 MET A N 1
ATOM 724 C CA . MET A 1 90 ? 11.601 -2.126 -11.335 1.00 96.56 90 MET A CA 1
ATOM 725 C C . MET A 1 90 ? 11.296 -1.417 -12.658 1.00 96.56 90 MET A C 1
ATOM 727 O O . MET A 1 90 ? 11.981 -1.669 -13.654 1.00 96.56 90 MET A O 1
ATOM 731 N N . GLU A 1 91 ? 10.337 -0.492 -12.677 1.00 95.31 91 GLU A N 1
ATOM 732 C CA . GLU A 1 91 ? 10.014 0.315 -13.858 1.00 95.31 91 GLU A CA 1
ATOM 733 C C . GLU A 1 91 ? 11.208 1.171 -14.297 1.00 95.31 91 GLU A C 1
ATOM 735 O O . GLU A 1 91 ? 11.574 1.173 -15.477 1.00 95.31 91 GLU A O 1
ATOM 740 N N . ALA A 1 92 ? 11.891 1.830 -13.357 1.00 94.88 92 ALA A N 1
ATOM 741 C CA . ALA A 1 92 ? 13.089 2.613 -13.651 1.00 94.88 92 ALA A CA 1
ATOM 742 C C . ALA A 1 92 ? 14.217 1.743 -14.232 1.00 94.88 92 ALA A C 1
ATOM 744 O O . ALA A 1 92 ? 14.885 2.133 -15.198 1.00 94.88 92 ALA A O 1
ATOM 745 N N . GLN A 1 93 ? 14.428 0.538 -13.694 1.00 94.31 93 GLN A N 1
ATOM 746 C CA . GLN A 1 93 ? 15.378 -0.417 -14.267 1.00 94.31 93 GLN A CA 1
ATOM 747 C C . GLN A 1 93 ? 14.967 -0.869 -15.669 1.00 94.31 93 GLN A C 1
ATOM 749 O O . GLN A 1 93 ? 15.815 -0.957 -16.563 1.00 94.31 93 GLN A O 1
ATOM 754 N N . GLN A 1 94 ? 13.680 -1.140 -15.888 1.00 94.69 94 GLN A N 1
ATOM 755 C CA . GLN A 1 94 ? 13.164 -1.537 -17.192 1.00 94.69 94 GLN A CA 1
ATOM 756 C C . GLN A 1 94 ? 13.366 -0.423 -18.224 1.00 94.69 94 GLN A C 1
ATOM 758 O O . GLN A 1 94 ? 13.820 -0.698 -19.337 1.00 94.69 94 GLN A O 1
ATOM 763 N N . GLN A 1 95 ? 13.110 0.834 -17.858 1.00 92.00 95 GLN A N 1
ATOM 764 C CA . GLN A 1 95 ? 13.371 1.984 -18.720 1.00 92.00 95 GLN A CA 1
ATOM 765 C C . GLN A 1 95 ? 14.859 2.138 -19.040 1.00 92.00 95 GLN A C 1
ATOM 767 O O . GLN A 1 95 ? 15.210 2.330 -20.204 1.00 92.00 95 GLN A O 1
ATOM 772 N N . LYS A 1 96 ? 15.754 1.969 -18.057 1.00 94.12 96 LYS A N 1
ATOM 773 C CA . LYS A 1 96 ? 17.209 1.983 -18.293 1.00 94.12 96 LYS A CA 1
ATOM 774 C C . LYS A 1 96 ? 17.631 0.898 -19.286 1.00 94.12 96 LYS A C 1
ATOM 776 O O . LYS A 1 96 ? 18.345 1.199 -20.245 1.00 94.12 96 LYS A O 1
ATOM 781 N N . LYS A 1 97 ? 17.147 -0.338 -19.114 1.00 93.50 97 LYS A N 1
ATOM 782 C CA . LYS A 1 97 ? 17.407 -1.456 -20.041 1.00 93.50 97 LYS A CA 1
ATOM 783 C C . LYS A 1 97 ? 16.872 -1.161 -21.447 1.00 93.50 97 LYS A C 1
ATOM 785 O O . LYS A 1 97 ? 17.575 -1.372 -22.437 1.00 93.50 97 LYS A O 1
ATOM 790 N N . ARG A 1 98 ? 15.658 -0.613 -21.559 1.00 90.00 98 ARG A N 1
ATOM 791 C CA . ARG A 1 98 ? 15.069 -0.180 -22.841 1.00 90.00 98 ARG A CA 1
ATOM 792 C C . ARG A 1 98 ? 15.887 0.929 -23.507 1.00 90.00 98 ARG A C 1
ATOM 794 O O . ARG A 1 98 ? 16.148 0.862 -24.702 1.00 90.00 98 ARG A O 1
ATOM 801 N N . GLY A 1 99 ? 16.363 1.907 -22.740 1.00 92.00 99 GLY A N 1
ATOM 802 C CA . GLY A 1 99 ? 17.225 2.974 -23.246 1.00 92.00 99 GLY A CA 1
ATOM 803 C C . GLY A 1 99 ? 18.570 2.455 -23.761 1.00 92.00 99 GLY A C 1
ATOM 804 O O . GLY A 1 99 ? 19.020 2.854 -24.833 1.00 92.00 99 GLY A O 1
ATOM 805 N N . GLN A 1 100 ? 19.206 1.530 -23.038 1.00 88.06 100 GLN A N 1
ATOM 806 C CA . GLN A 1 100 ? 20.455 0.897 -23.477 1.00 88.06 100 GLN A CA 1
ATOM 807 C C . GLN A 1 100 ? 20.256 0.058 -24.744 1.00 88.06 100 GLN A C 1
ATOM 809 O O . GLN A 1 100 ? 21.007 0.212 -25.703 1.00 88.06 100 GLN A O 1
ATOM 814 N N . THR A 1 101 ? 19.215 -0.776 -24.785 1.00 87.31 101 THR A N 1
ATOM 815 C CA . THR A 1 101 ? 18.898 -1.591 -25.970 1.00 87.31 101 THR A CA 1
ATOM 816 C C . THR A 1 101 ? 18.561 -0.733 -27.189 1.00 87.31 101 THR A C 1
ATOM 818 O O . THR A 1 101 ? 19.020 -1.042 -28.286 1.00 87.31 101 THR A O 1
ATOM 821 N N . ALA A 1 102 ? 17.844 0.382 -27.019 1.00 90.25 102 ALA A N 1
ATOM 822 C CA . ALA A 1 102 ? 17.597 1.338 -28.098 1.00 90.25 102 ALA A CA 1
ATOM 823 C C . ALA A 1 102 ? 18.897 1.971 -28.627 1.00 90.25 102 ALA A C 1
ATOM 825 O O . ALA A 1 102 ? 19.081 2.069 -29.839 1.00 90.25 102 ALA A O 1
ATOM 826 N N . LYS A 1 103 ? 19.831 2.343 -27.739 1.00 87.69 103 LYS A N 1
ATOM 827 C CA . LYS A 1 103 ? 21.150 2.873 -28.129 1.00 87.69 103 LYS A CA 1
ATOM 828 C C . LYS A 1 103 ? 21.986 1.850 -28.899 1.00 87.69 103 LYS A C 1
ATOM 830 O O . LYS A 1 103 ? 22.590 2.214 -29.904 1.00 87.69 103 LYS A O 1
ATOM 835 N N . ILE A 1 104 ? 22.007 0.594 -28.447 1.00 91.62 104 ILE A N 1
ATOM 836 C CA . ILE A 1 104 ? 22.718 -0.498 -29.130 1.00 91.62 104 IL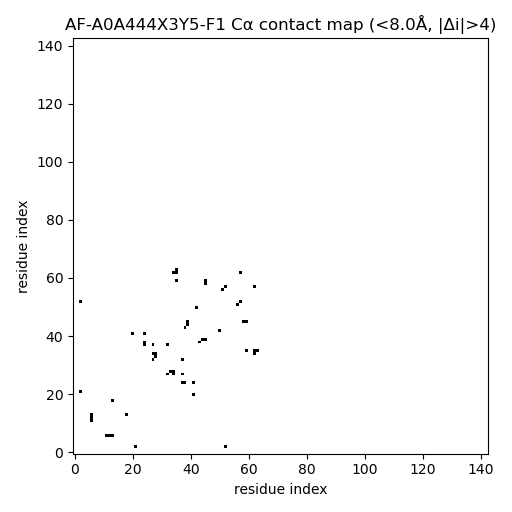E A CA 1
ATOM 837 C C . ILE A 1 104 ? 22.132 -0.704 -30.528 1.00 91.62 104 ILE A C 1
ATOM 839 O O . ILE A 1 104 ? 22.865 -0.610 -31.502 1.00 91.62 104 ILE A O 1
ATOM 843 N N . ARG A 1 105 ? 20.803 -0.830 -30.652 1.00 86.00 105 ARG A N 1
ATOM 844 C CA . ARG A 1 105 ? 20.128 -0.948 -31.958 1.00 86.00 105 ARG A CA 1
ATOM 845 C C . ARG A 1 105 ? 20.436 0.220 -32.894 1.00 86.00 105 ARG A C 1
ATOM 847 O O . ARG A 1 105 ? 20.632 0.016 -34.088 1.00 86.00 105 ARG A O 1
ATOM 854 N N . GLY A 1 106 ? 20.479 1.441 -32.361 1.00 90.06 106 GLY A N 1
ATOM 855 C CA . GLY A 1 106 ? 20.870 2.623 -33.128 1.00 90.06 106 GLY A CA 1
ATOM 856 C C . GLY A 1 106 ? 22.310 2.536 -33.638 1.00 90.06 106 GLY A C 1
ATOM 857 O O . GLY A 1 106 ? 22.562 2.830 -34.805 1.00 90.06 106 GLY A O 1
ATOM 858 N N . ARG A 1 107 ? 23.243 2.084 -32.790 1.00 88.88 107 ARG A N 1
ATOM 859 C CA . ARG A 1 107 ? 24.645 1.858 -33.166 1.00 88.88 107 ARG A CA 1
ATOM 860 C C . ARG A 1 107 ? 24.767 0.768 -34.229 1.00 88.88 107 ARG A C 1
ATOM 862 O O . ARG A 1 107 ? 25.396 1.021 -35.249 1.00 88.88 107 ARG A O 1
ATOM 869 N N . ASP A 1 108 ? 24.129 -0.381 -34.034 1.00 91.56 108 ASP A N 1
ATOM 870 C CA . ASP A 1 108 ? 24.162 -1.497 -34.986 1.00 91.56 108 ASP A CA 1
ATOM 871 C C . ASP A 1 108 ? 23.592 -1.071 -36.345 1.00 91.56 108 ASP A C 1
ATOM 873 O O . ASP A 1 108 ? 24.177 -1.345 -37.389 1.00 91.56 108 ASP A O 1
ATOM 877 N N . SER A 1 109 ? 22.494 -0.304 -36.347 1.00 91.81 109 SER A N 1
ATOM 878 C CA . SER A 1 109 ? 21.930 0.264 -37.575 1.00 91.81 109 SER A CA 1
ATOM 879 C C . SER A 1 109 ? 22.895 1.221 -38.281 1.00 91.81 109 SER A C 1
ATOM 881 O O . SER A 1 109 ? 22.981 1.203 -39.510 1.00 91.81 109 SER A O 1
ATOM 883 N N . TRP A 1 110 ? 23.618 2.055 -37.528 1.00 92.56 110 TRP A N 1
ATOM 884 C CA . TRP A 1 110 ? 24.622 2.956 -38.092 1.00 92.56 110 TRP A CA 1
ATOM 885 C C . TRP A 1 110 ? 25.796 2.186 -38.702 1.00 92.56 110 TRP A C 1
ATOM 887 O O . TRP A 1 110 ? 26.186 2.495 -39.824 1.00 92.56 110 TRP A O 1
ATOM 897 N N . VAL A 1 111 ? 26.293 1.150 -38.017 1.00 91.44 111 VAL A N 1
ATOM 898 C CA . VAL A 1 111 ? 27.361 0.270 -38.521 1.00 91.44 111 VAL A CA 1
ATOM 899 C C . VAL A 1 111 ? 26.940 -0.398 -39.829 1.00 91.44 111 VAL A C 1
ATOM 901 O O . VAL A 1 111 ? 27.647 -0.282 -40.822 1.00 91.44 111 VAL A O 1
ATOM 904 N N . VAL A 1 112 ? 25.741 -0.989 -39.885 1.00 92.06 112 VAL A N 1
ATOM 905 C CA . VAL A 1 112 ? 25.230 -1.635 -41.108 1.00 92.06 112 VAL A CA 1
ATOM 906 C C . VAL A 1 112 ? 25.138 -0.648 -42.276 1.00 92.06 112 VAL A C 1
ATOM 908 O O . VAL A 1 112 ? 25.520 -0.978 -43.398 1.00 92.06 112 VAL A O 1
ATOM 911 N N . LYS A 1 113 ? 24.652 0.577 -42.035 1.00 92.12 113 LYS A N 1
ATOM 912 C CA . LYS A 1 113 ? 24.599 1.619 -43.074 1.00 92.12 113 LYS A CA 1
ATOM 913 C C . LYS A 1 113 ? 25.995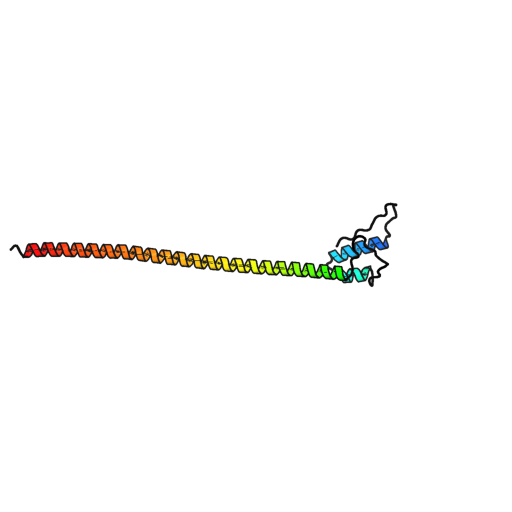 2.036 -43.532 1.00 92.12 113 LYS A C 1
ATOM 915 O O . LYS A 1 113 ? 26.212 2.215 -44.727 1.00 92.12 113 LYS A O 1
ATOM 920 N N . TYR A 1 114 ? 26.924 2.193 -42.595 1.00 91.06 114 TYR A N 1
ATOM 921 C CA . TYR A 1 114 ? 28.304 2.563 -42.885 1.00 91.06 114 TYR A CA 1
ATOM 922 C C . TYR A 1 114 ? 29.005 1.497 -43.740 1.00 91.06 114 TYR A C 1
ATOM 924 O O . TYR A 1 114 ? 29.597 1.822 -44.771 1.00 91.06 114 TYR A O 1
ATOM 932 N N . ASP A 1 115 ? 28.846 0.221 -43.388 1.00 91.31 115 ASP A N 1
ATOM 933 C CA . ASP A 1 115 ? 29.418 -0.904 -44.130 1.00 91.31 115 ASP A CA 1
ATOM 934 C C . ASP A 1 115 ? 28.826 -1.035 -45.541 1.00 91.31 115 ASP A C 1
ATOM 936 O O . ASP A 1 115 ? 29.564 -1.302 -46.493 1.00 91.31 115 ASP A O 1
ATOM 940 N N . GLN A 1 116 ? 27.522 -0.785 -45.720 1.00 89.94 116 GLN A N 1
ATOM 941 C CA . GLN A 1 116 ? 26.896 -0.754 -47.049 1.00 89.94 116 GLN A CA 1
ATOM 942 C C . GLN A 1 116 ? 27.508 0.325 -47.949 1.00 89.94 116 GLN A C 1
ATOM 944 O O . GLN A 1 116 ? 27.851 0.042 -49.099 1.00 89.94 116 GLN A O 1
ATOM 949 N N . VAL A 1 117 ? 27.679 1.546 -47.430 1.00 92.12 117 VAL A N 1
ATOM 950 C CA . VAL A 1 117 ? 28.282 2.660 -48.181 1.00 92.12 117 VAL A CA 1
ATOM 951 C C . VAL A 1 117 ? 29.733 2.345 -48.543 1.00 92.12 117 VAL A C 1
ATOM 953 O O . VAL A 1 117 ? 30.123 2.516 -49.698 1.00 92.12 117 VAL A O 1
ATOM 956 N N . ASN A 1 118 ? 30.517 1.823 -47.597 1.00 88.06 118 ASN A N 1
ATOM 957 C CA . ASN A 1 118 ? 31.901 1.424 -47.855 1.00 88.06 118 ASN A CA 1
ATOM 958 C C . ASN A 1 118 ? 31.999 0.311 -48.901 1.00 88.06 118 ASN A C 1
ATOM 960 O O . ASN A 1 118 ? 32.828 0.387 -49.806 1.00 88.06 118 ASN A O 1
ATOM 964 N N . THR A 1 119 ? 31.133 -0.699 -48.825 1.00 90.56 119 THR A N 1
ATOM 965 C CA . THR A 1 119 ? 31.113 -1.804 -49.793 1.00 90.56 119 THR A CA 1
ATOM 966 C C . THR A 1 119 ? 30.781 -1.299 -51.199 1.00 90.56 119 THR A C 1
ATOM 968 O O . THR A 1 119 ? 31.452 -1.670 -52.163 1.00 90.56 119 THR A O 1
ATOM 971 N N . ALA A 1 120 ? 29.803 -0.396 -51.327 1.00 88.94 120 ALA A N 1
ATOM 972 C CA . ALA A 1 120 ? 29.457 0.231 -52.602 1.00 88.94 120 ALA A CA 1
ATOM 973 C C . ALA A 1 120 ? 30.604 1.097 -53.162 1.00 88.94 120 ALA A C 1
ATOM 975 O O . ALA A 1 120 ? 30.904 1.039 -54.358 1.00 88.94 120 ALA A O 1
ATOM 976 N N . ALA A 1 121 ? 31.292 1.859 -52.307 1.00 89.81 121 ALA A N 1
ATOM 977 C CA . ALA A 1 121 ? 32.457 2.658 -52.690 1.00 89.81 121 ALA A CA 1
ATOM 978 C C . ALA A 1 121 ? 33.635 1.784 -53.169 1.00 89.81 121 ALA A C 1
ATOM 980 O O . ALA A 1 121 ? 34.275 2.086 -54.175 1.00 89.81 121 ALA A O 1
ATOM 981 N N . ILE A 1 122 ? 33.898 0.658 -52.499 1.00 86.88 122 ILE A N 1
ATOM 982 C CA . ILE A 1 122 ? 34.930 -0.302 -52.918 1.00 86.88 122 ILE A CA 1
ATOM 983 C C . ILE A 1 122 ? 34.550 -0.960 -54.252 1.00 86.88 122 ILE A C 1
ATOM 985 O O . ILE A 1 122 ? 35.397 -1.091 -55.138 1.00 86.88 122 ILE A O 1
ATOM 989 N N . GLY A 1 123 ? 33.285 -1.359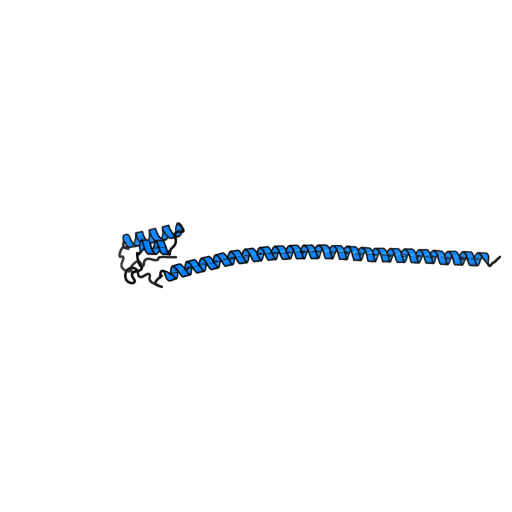 -54.417 1.00 88.31 123 GLY A N 1
ATOM 990 C CA . GLY A 1 123 ? 32.775 -1.947 -55.657 1.00 88.31 123 GLY A CA 1
ATOM 991 C C . GLY A 1 123 ? 32.949 -1.012 -56.854 1.00 88.31 123 GLY A C 1
ATOM 992 O O . GLY A 1 123 ? 33.575 -1.388 -57.845 1.00 88.31 123 GLY A O 1
ATOM 993 N N . THR A 1 124 ? 32.498 0.237 -56.719 1.00 89.44 124 THR A N 1
ATOM 994 C CA . THR A 1 124 ? 32.648 1.271 -57.759 1.00 89.44 124 THR A CA 1
ATOM 995 C C . THR A 1 124 ? 34.111 1.559 -58.095 1.00 89.44 124 THR A C 1
ATOM 997 O O . THR A 1 124 ? 34.461 1.668 -59.272 1.00 89.44 124 THR A O 1
ATOM 1000 N N . TRP A 1 125 ? 35.001 1.620 -57.099 1.00 84.75 125 TRP A N 1
ATOM 1001 C CA . TRP A 1 125 ? 36.431 1.832 -57.341 1.00 84.75 125 TRP A CA 1
ATOM 1002 C C . TRP A 1 125 ? 37.083 0.660 -58.088 1.00 84.75 125 TRP A C 1
ATOM 1004 O O . TRP A 1 125 ? 37.846 0.863 -59.035 1.00 84.75 125 TRP A O 1
ATOM 1014 N N . ASN A 1 126 ? 36.745 -0.577 -57.717 1.00 85.88 126 ASN A N 1
ATOM 1015 C CA . ASN A 1 126 ? 37.223 -1.779 -58.402 1.00 85.88 126 ASN A CA 1
ATOM 1016 C C . ASN A 1 126 ? 36.714 -1.871 -59.848 1.00 85.88 126 ASN A C 1
ATOM 1018 O O . ASN A 1 126 ? 37.452 -2.298 -60.737 1.00 85.88 126 ASN A O 1
ATOM 1022 N N . GLU A 1 127 ? 35.482 -1.443 -60.106 1.00 82.38 127 GLU A N 1
ATOM 1023 C CA . GLU A 1 127 ? 34.895 -1.414 -61.445 1.00 82.38 127 GLU A CA 1
ATOM 1024 C C . GLU A 1 127 ? 35.525 -0.328 -62.330 1.00 82.38 127 GLU A C 1
ATOM 1026 O O . GLU A 1 127 ? 35.916 -0.591 -63.472 1.00 82.38 127 GLU A O 1
ATOM 1031 N N . ALA A 1 128 ? 35.766 0.862 -61.773 1.00 81.62 128 ALA A N 1
ATOM 1032 C CA . ALA A 1 128 ? 36.546 1.913 -62.426 1.00 81.62 128 ALA A CA 1
ATOM 1033 C C . ALA A 1 128 ? 37.988 1.460 -62.729 1.00 81.62 128 ALA A C 1
ATOM 1035 O O . ALA A 1 128 ? 38.555 1.802 -63.769 1.00 81.62 128 ALA A O 1
ATOM 1036 N N . ARG A 1 129 ? 38.595 0.655 -61.849 1.00 78.81 129 ARG A N 1
ATOM 1037 C CA . ARG A 1 129 ? 39.914 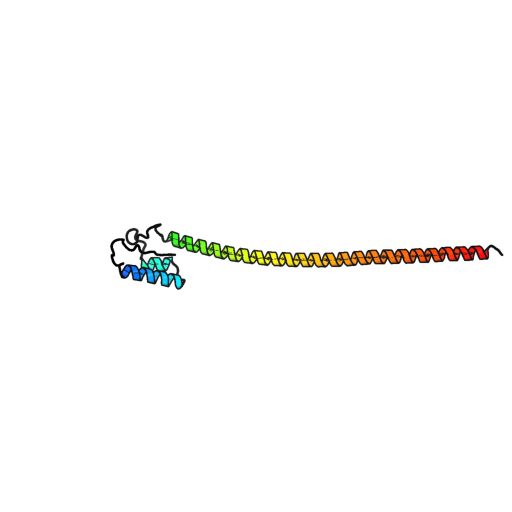0.058 -62.088 1.00 78.81 129 ARG A CA 1
ATOM 1038 C C . ARG A 1 129 ? 39.875 -0.977 -63.214 1.00 78.81 129 ARG A C 1
ATOM 1040 O O . ARG A 1 129 ? 40.742 -0.938 -64.084 1.00 78.81 129 ARG A O 1
ATOM 1047 N N . ARG A 1 130 ? 38.875 -1.866 -63.238 1.00 75.81 130 ARG A N 1
ATOM 1048 C CA . ARG A 1 130 ? 38.703 -2.865 -64.311 1.00 75.81 130 ARG A CA 1
ATOM 1049 C C . ARG A 1 130 ? 38.522 -2.214 -65.678 1.00 75.81 130 ARG A C 1
ATOM 1051 O O . ARG A 1 130 ? 39.192 -2.620 -66.621 1.00 75.81 130 ARG A O 1
ATOM 1058 N N . THR A 1 131 ? 37.667 -1.200 -65.783 1.00 78.00 131 THR A N 1
ATOM 1059 C CA . THR A 1 131 ? 37.424 -0.483 -67.046 1.00 78.00 131 THR A CA 1
ATOM 1060 C C . THR A 1 131 ? 38.674 0.244 -67.538 1.00 78.00 131 THR A C 1
ATOM 1062 O O . THR A 1 131 ? 39.030 0.103 -68.705 1.00 78.00 131 THR A O 1
ATOM 1065 N N . ARG A 1 132 ? 39.420 0.927 -66.655 1.00 71.38 132 ARG A N 1
ATOM 1066 C CA . ARG A 1 132 ? 40.718 1.525 -67.023 1.00 71.38 132 ARG A CA 1
ATOM 1067 C C . ARG A 1 132 ? 41.724 0.488 -67.508 1.00 71.38 132 ARG A C 1
ATOM 1069 O O . ARG A 1 132 ? 42.362 0.730 -68.523 1.00 71.38 132 ARG A O 1
ATOM 1076 N N . SER A 1 133 ? 41.852 -0.648 -66.817 1.00 68.06 133 SER A N 1
ATOM 1077 C CA . SER A 1 133 ? 42.733 -1.745 -67.244 1.00 68.06 133 SER A CA 1
ATOM 1078 C C . SER A 1 133 ? 42.316 -2.353 -68.584 1.00 68.06 133 SER A C 1
ATOM 1080 O O . SER A 1 133 ? 43.175 -2.764 -69.356 1.00 68.06 133 SER A O 1
ATOM 1082 N N . PHE A 1 134 ? 41.017 -2.416 -68.876 1.00 55.06 134 PHE A N 1
ATOM 1083 C CA . PHE A 1 134 ? 40.516 -2.890 -70.165 1.00 55.06 134 PHE A CA 1
ATOM 1084 C C . PHE A 1 134 ? 40.883 -1.920 -71.298 1.00 55.06 134 PHE A C 1
ATOM 1086 O O . PHE A 1 134 ? 41.413 -2.348 -72.319 1.00 55.06 134 PHE A O 1
ATOM 1093 N N . ILE A 1 135 ? 40.703 -0.611 -71.079 1.00 62.06 135 ILE A N 1
ATOM 1094 C CA . ILE A 1 135 ? 41.049 0.438 -72.052 1.00 62.06 135 ILE A CA 1
ATOM 1095 C C . ILE A 1 135 ? 42.551 0.432 -72.374 1.00 62.06 135 ILE A C 1
ATOM 1097 O O . ILE A 1 135 ? 42.919 0.426 -73.548 1.00 62.06 135 ILE A O 1
ATOM 1101 N N . THR A 1 136 ? 43.432 0.385 -71.367 1.00 62.41 136 THR A N 1
ATOM 1102 C CA . THR A 1 136 ? 44.888 0.333 -71.607 1.00 62.41 136 THR A CA 1
ATOM 1103 C C . THR A 1 136 ? 45.318 -0.934 -72.335 1.00 62.41 136 THR A C 1
ATOM 1105 O O . THR A 1 136 ? 46.200 -0.864 -73.184 1.00 62.41 136 THR A O 1
ATOM 1108 N N . ARG A 1 137 ? 44.681 -2.078 -72.062 1.00 55.56 137 ARG A N 1
ATOM 1109 C CA . ARG A 1 137 ? 44.992 -3.340 -72.746 1.00 55.56 137 ARG A CA 1
ATOM 1110 C C . ARG A 1 137 ? 44.591 -3.327 -74.225 1.00 55.56 137 ARG A C 1
ATOM 1112 O O . ARG A 1 137 ? 45.309 -3.893 -75.040 1.00 55.56 137 ARG A O 1
ATOM 1119 N N . CYS A 1 138 ? 43.484 -2.673 -74.581 1.00 54.47 138 CYS A N 1
ATOM 1120 C CA . CYS A 1 138 ? 43.075 -2.498 -75.980 1.00 54.47 138 CYS A CA 1
ATOM 1121 C C . CYS A 1 138 ? 44.030 -1.583 -76.766 1.00 54.47 138 CYS A C 1
ATOM 1123 O O . CYS A 1 138 ? 44.299 -1.848 -77.935 1.00 54.47 138 CYS A O 1
ATOM 1125 N N . LEU A 1 139 ? 44.581 -0.550 -76.119 1.00 54.47 139 LEU A N 1
ATOM 1126 C CA . LEU A 1 139 ? 45.567 0.351 -76.726 1.00 54.47 139 LEU A CA 1
ATOM 1127 C C . LEU A 1 139 ? 46.902 -0.348 -77.031 1.00 54.47 139 LEU A C 1
ATOM 1129 O O . LEU A 1 139 ? 47.489 -0.085 -78.067 1.00 54.47 139 LEU A O 1
ATOM 1133 N N . THR A 1 140 ? 47.352 -1.284 -76.191 1.00 53.84 140 THR A N 1
ATOM 1134 C CA . THR A 1 140 ? 48.629 -2.004 -76.389 1.00 53.84 140 THR A CA 1
ATOM 1135 C C . THR A 1 140 ? 48.593 -3.138 -77.420 1.00 53.84 140 THR A C 1
ATOM 1137 O O . THR A 1 140 ? 49.625 -3.743 -77.680 1.00 53.84 140 THR A O 1
ATOM 1140 N N . VAL A 1 141 ? 47.416 -3.495 -77.944 1.00 52.66 141 VAL A N 1
ATOM 1141 C CA . VAL A 1 141 ? 47.234 -4.595 -78.920 1.00 52.66 141 VAL A CA 1
ATOM 1142 C C . VAL A 1 141 ? 47.007 -4.057 -80.343 1.00 52.66 141 VAL A C 1
ATOM 1144 O O . VAL A 1 141 ? 46.908 -4.835 -81.283 1.00 52.66 141 VAL A O 1
ATOM 1147 N N . SER A 1 142 ? 46.918 -2.732 -80.507 1.00 49.31 142 SER A N 1
ATOM 1148 C CA . SER A 1 142 ? 46.625 -2.080 -81.793 1.00 49.31 142 SER A CA 1
ATOM 1149 C C . SER A 1 142 ? 47.850 -1.449 -82.481 1.00 49.31 142 SER A C 1
ATOM 1151 O O . SER A 1 142 ? 47.656 -0.736 -83.462 1.00 49.31 142 SER A O 1
ATOM 1153 N N . ASP A 1 143 ? 49.067 -1.715 -81.992 1.00 44.22 143 ASP A N 1
ATOM 1154 C CA . ASP A 1 143 ? 50.351 -1.426 -82.664 1.00 44.22 143 ASP A CA 1
ATOM 1155 C C . ASP A 1 143 ? 50.955 -2.729 -83.215 1.00 44.22 143 ASP A C 1
ATOM 1157 O O . ASP A 1 143 ? 51.510 -2.704 -84.338 1.00 44.22 143 ASP A O 1
#

Mean predicted aligned error: 14.87 Å

Secondary structure (DSSP, 8-state):
--------SS-PPPPHHHHHHHHHHHHHHHTT--HHHHHHHHH-S--TTT---SSS---HHHHHHHHHHHHHHHHHHHHHHHHHHHHHHHHHHHHHHHHHHHHHHHHHHHHHHHHHHHHHHHHHHHHHHHHHHHHHHHHTT--

Radius of gyration: 44.25 Å; Cα contacts (8 Å, |Δi|>4): 29; chains: 1; bounding box: 89×25×120 Å

Foldseek 3Di:
DDQDDDCDPPRDDDDPLVVVLRVQLVVCVVVVHQNLVSCCVSVNPDDVPPDDRPPDPCDSVNSVVVVVVVVVVVVVVVVVVVVVVVVVVVVVVVVVVVVVVVVVVVVVVVVVVVVVVVVVVVVVVVVVVVVVVVVVVVVVVPD

pLDDT: mean 77.84, std 14.86, range [44.22, 97.25]

Sequence (143 aa):
MFIATRTSRKRKEVDEETQTAVEDFQHCQAAGETEEEVFEALFGKEQPGRVRLYGRSMTKTDLKNHAEINEIKNQHKEEMSSLKDELGHMEAQQQKKRGQTAKIRGRDSWVVKYDQVNTAAIGTWNEARRTRSFITRCLTVSD

Organism: Arachis hypogaea (NCBI:txid3818)

Solvent-accessible surface area (backbone atoms only — not comparable to full-atom values): 8519 Å² total; per-residue (Å²): 138,87,90,78,82,82,76,49,95,63,92,54,81,77,56,64,70,64,51,50,54,52,53,52,51,53,51,40,56,74,71,68,48,59,68,60,62,55,46,39,68,76,65,38,78,90,51,95,83,79,69,83,57,86,93,62,76,82,44,76,67,53,53,51,52,51,52,52,53,51,50,53,54,48,52,51,52,52,50,53,49,53,52,52,53,52,49,52,52,51,51,54,50,50,53,50,51,50,53,51,52,52,51,50,52,52,50,52,53,49,51,54,53,51,52,51,53,52,50,52,52,51,50,54,51,53,50,56,49,49,53,53,54,50,55,56,55,57,61,74,71,73,119